Protein 6I05 (pdb70)

Solvent-accessible surface area: 4695 Å² total; per-residue (Å²): 86,68,50,0,34,8,17,42,62,72,78,70,106,31,0,92,96,13,69,65,105,0,68,72,51,22,112,15,78,18,61,42,29,59,35,101,119,146,178,117,82,55,25,34,0,19,0,2,78,3,76,51,72,92,73,6,56,148,10,37,79,44,0,120,134,39,137,32,29,125,2,75,104,33,228,105

Nearest PDB structures (foldseek):
  6i05-assembly1_A  TM=1.013E+00  e=1.166E-15  Pseudomonas aeruginosa
  3ta0-assembly2_F  TM=4.797E-01  e=7.337E-03  Archaeoglobus fulgidus DSM 4304
  6lxg-assembly1_B  TM=5.839E-01  e=4.219E-02  Mycobacterium tuberculosis
  6nuk-assembly1_A  TM=4.239E-01  e=2.013E-02  synthetic construct
  1ul3-assembly2_D  TM=4.028E-01  e=2.013E-02  Synechocystis s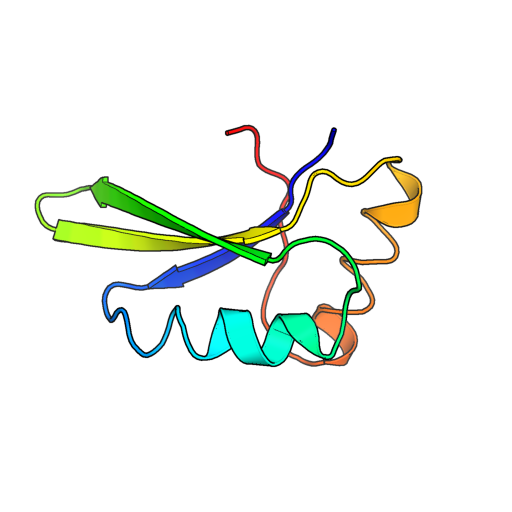p.

Foldseek 3Di:
DWKKWFDKDLDVVVLVVLQVVLVVQDVFHWDWDWDDDPNGIITIIMTDDDDDPVVVVVSQVSCVVVVSGRIDIDDD

B-factor: mean 20.45, std 11.88, range [8.99, 102.41]

Sequence (76 aa):
GLYLQVGAFANPDAAEELLKAKLSGVVTAAPVFISSVVRNQQILHRVRLGPIGSADEVSSSRTQDSSIRVANLGQPTLVRP

Secondary structure (DSSP, 8-state):
-EEEEEEEESSHHHHHHHHHHHHTT-SS-EEEEEEEETTEEEEEEEEEEES-HHHHHHHHHHHHHTT----EEE--

Radius of gyration: 11.86 Å; Cα contacts (8 Å, |Δi|>4): 143; chains: 1; bounding box: 24×34×20 Å

Structure (mmCIF, N/CA/C/O backbone):
data_6I05
#
_entry.id   6I05
#
_cell.length_a   67.588
_cell.length_b   68.765
_cell.length_c   38.772
_cell.angle_alpha   90.000
_cell.angle_beta   90.000
_cell.angle_gamma   90.000
#
_symmetry.space_group_name_H-M   'C 2 2 21'
#
loop_
_entity.id
_entity.type
_entity.pdbx_description
1 polymer 'Endolytic peptidoglycan transglycosylase RlpA'
2 water water
#
loop_
_atom_site.group_PDB
_atom_site.id
_atom_site.type_symbol
_atom_site.label_atom_id
_atom_site.label_alt_id
_atom_site.label_comp_id
_atom_site.label_asym_id
_atom_site.label_entity_id
_atom_site.label_seq_id
_atom_site.pdbx_PDB_ins_code
_atom_site.Cartn_x
_atom_site.Cartn_y
_atom_site.Cartn_z
_atom_site.occupancy
_atom_site.B_iso_or_equiv
_atom_site.auth_seq_id
_atom_site.auth_comp_id
_atom_site.auth_asym_id
_atom_site.auth_atom_id
_atom_site.pdbx_PDB_model_num
ATOM 1 N N . GLY A 1 3 ? 11.24838 64.41869 -0.62694 1.000 21.62046 266 GLY A N 1
ATOM 2 C CA . GLY A 1 3 ? 12.68349 64.37576 -0.84233 1.000 18.43822 266 GLY A CA 1
ATOM 3 C C . GLY A 1 3 ? 13.18552 63.13435 -1.56068 1.000 15.90899 266 GLY A C 1
ATOM 4 O O . GLY A 1 3 ? 12.51099 62.10793 -1.62410 1.000 17.62265 266 GLY A O 1
ATO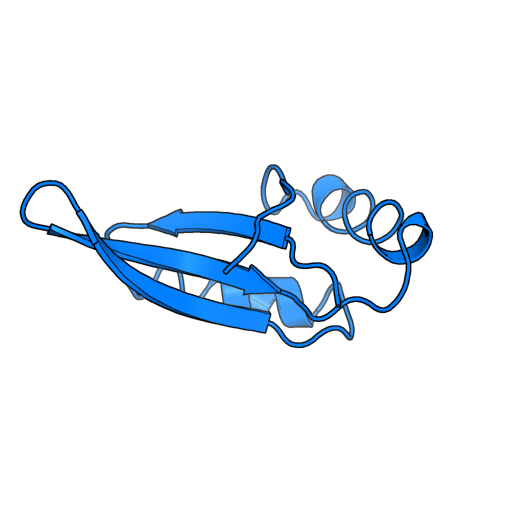M 5 N N . LEU A 1 4 ? 14.39453 63.23099 -2.09928 1.000 13.11908 267 LEU A N 1
ATOM 6 C CA . LEU A 1 4 ? 14.99560 62.18438 -2.91413 1.000 11.41037 267 LEU A CA 1
ATOM 7 C C . LEU A 1 4 ? 16.06922 61.45673 -2.11115 1.000 9.96366 267 LEU A C 1
ATOM 8 O O . LEU A 1 4 ? 16.73804 62.05299 -1.26270 1.000 10.80486 267 LEU A O 1
ATOM 13 N N . TYR A 1 5 ? 16.25649 60.16519 -2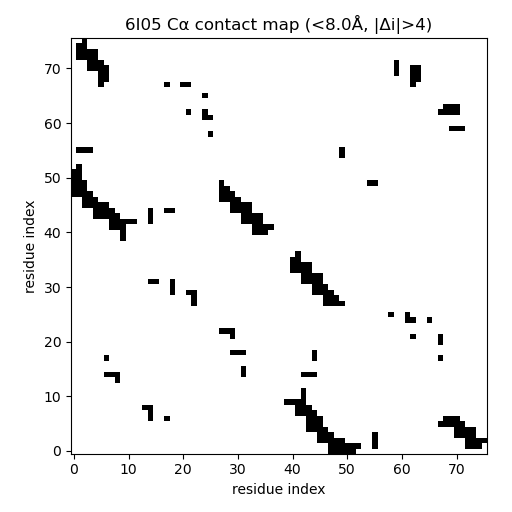.39506 1.000 10.47085 268 TYR A N 1
ATOM 14 C CA . TYR A 1 5 ? 17.19279 59.35349 -1.63102 1.000 10.55229 268 TYR A CA 1
ATOM 15 C C . TYR A 1 5 ? 18.10055 58.57088 -2.56308 1.000 10.27423 268 TYR A C 1
ATOM 16 O O . TYR A 1 5 ? 17.68045 58.12806 -3.63457 1.000 11.00468 268 TYR A O 1
ATOM 25 N N . LEU A 1 6 ? 19.34631 58.38908 -2.13023 1.000 9.85211 269 LEU A N 1
ATOM 26 C CA . LEU A 1 6 ? 20.31777 57.55207 -2.81982 1.000 9.85538 269 LEU A CA 1
ATOM 27 C C . LEU A 1 6 ? 20.68421 56.37869 -1.92542 1.000 10.18290 269 LEU A C 1
ATOM 28 O O . LEU A 1 6 ? 20.68855 56.49436 -0.69725 1.000 11.37818 269 LEU A O 1
ATOM 33 N N . GLN A 1 7 ? 20.98924 55.24525 -2.55375 1.000 9.86867 270 GLN A N 1
ATOM 34 C CA . GLN A 1 7 ? 21.61313 54.11487 -1.87924 1.000 10.00838 270 GLN A CA 1
ATOM 35 C C . GLN A 1 7 ? 23.01001 53.94327 -2.45567 1.000 10.40143 270 GLN A C 1
ATOM 36 O O . GLN A 1 7 ? 23.19556 53.99456 -3.67671 1.000 11.80140 270 GLN A O 1
ATOM 42 N N . VAL A 1 8 ? 23.99209 53.75965 -1.57687 1.000 11.80401 271 VAL A N 1
ATOM 43 C CA . VAL A 1 8 ? 25.38424 53.69716 -1.98872 1.000 13.88679 271 VAL A CA 1
ATOM 44 C C . VAL A 1 8 ? 25.98000 52.29882 -1.84466 1.000 14.97382 271 VAL A C 1
ATOM 45 O O . VAL A 1 8 ? 26.93327 51.96457 -2.55884 1.000 17.51940 271 VAL A O 1
ATOM 49 N N . GLY A 1 9 ? 25.45273 51.47802 -0.94871 1.000 13.17188 272 GLY A N 1
ATOM 50 C CA . GLY A 1 9 ? 25.90124 50.10800 -0.81182 1.000 13.84733 272 GLY A CA 1
ATOM 51 C C . GLY A 1 9 ? 24.93102 49.35546 0.06464 1.000 13.22290 272 GLY A C 1
ATOM 52 O O . GLY A 1 9 ? 24.05425 49.93618 0.70833 1.000 13.05609 272 GLY A O 1
ATOM 53 N N . ALA A 1 10 ? 25.10987 48.04580 0.08934 1.000 14.11468 273 ALA A N 1
ATOM 54 C CA . ALA A 1 10 ? 24.30694 47.17669 0.93088 1.000 15.15142 273 ALA A CA 1
ATOM 55 C C . ALA A 1 10 ? 25.20606 46.02453 1.34483 1.000 16.25573 273 ALA A C 1
ATOM 56 O O . ALA A 1 10 ? 25.90857 45.46082 0.50232 1.000 18.44055 273 ALA A O 1
ATOM 58 N N . PHE A 1 11 ? 25.20891 45.70505 2.63612 1.000 14.74022 274 PHE A N 1
ATOM 59 C CA . PHE A 1 11 ? 26.22025 44.82973 3.20980 1.000 15.09189 274 PHE A CA 1
ATOM 60 C C . PHE A 1 11 ? 25.58389 43.83729 4.16762 1.000 16.60692 274 PHE A C 1
ATOM 61 O O . PHE A 1 11 ? 24.63937 44.16384 4.88474 1.000 16.37895 274 PHE A O 1
ATOM 69 N N . ALA A 1 12 ? 26.14162 42.62430 4.19864 1.000 18.51939 275 ALA A N 1
ATOM 70 C CA . ALA A 1 12 ? 25.78660 41.66593 5.23783 1.000 20.22740 275 ALA A CA 1
ATOM 71 C C . ALA A 1 12 ? 26.44357 42.01042 6.57029 1.000 21.23173 275 ALA A C 1
ATOM 72 O O . ALA A 1 12 ? 25.87427 41.72944 7.63085 1.000 23.41961 275 ALA A O 1
ATOM 74 N N . ASN A 1 13 ? 27.62520 42.62380 6.53548 1.000 22.33345 276 ASN A N 1
ATOM 75 C CA . ASN A 1 13 ? 28.38270 42.93021 7.74494 1.000 23.95005 276 ASN A CA 1
ATOM 76 C C . ASN A 1 13 ? 28.05117 44.34405 8.20480 1.000 22.06952 276 ASN A C 1
ATOM 77 O O . ASN A 1 13 ? 28.26631 45.29433 7.44214 1.000 20.97787 276 ASN A O 1
ATOM 82 N N . PRO A 1 14 ? 27.54065 44.53647 9.42507 1.000 21.36562 277 PRO A N 1
ATOM 83 C CA . PRO A 1 14 ? 27.18273 45.90099 9.84924 1.000 21.43036 277 PRO A CA 1
ATOM 84 C C . PRO A 1 14 ? 28.36910 46.84047 9.97839 1.000 19.32042 277 PRO A C 1
ATOM 85 O O . PRO A 1 14 ? 28.20372 48.04960 9.77957 1.000 18.15225 277 PRO A O 1
ATOM 89 N N . ASP A 1 15 ? 29.55959 46.33179 10.30775 1.000 19.02127 278 ASP A N 1
ATOM 90 C CA . ASP A 1 15 ? 30.72950 47.20307 10.38416 1.000 19.81018 278 ASP A CA 1
ATOM 91 C C . ASP A 1 15 ? 31.03359 47.82442 9.02930 1.000 18.01686 278 ASP A C 1
ATOM 92 O O . ASP A 1 15 ? 31.43274 48.99225 8.94717 1.000 17.40626 278 ASP A O 1
ATOM 97 N N . ALA A 1 16 ? 30.85939 47.05408 7.95124 1.000 17.29045 279 ALA A N 1
ATOM 98 C CA . ALA A 1 16 ? 31.10371 47.59052 6.61852 1.000 17.09509 279 ALA A CA 1
ATOM 99 C C . ALA A 1 16 ? 30.09420 48.67622 6.27673 1.000 15.04506 279 ALA A C 1
ATOM 100 O O . ALA A 1 16 ? 30.44607 49.68980 5.66108 1.000 14.55337 279 ALA A O 1
ATOM 102 N N . ALA A 1 17 ? 28.82949 48.47432 6.65548 1.000 14.38365 280 ALA A N 1
ATOM 103 C CA . ALA A 1 17 ? 27.81493 49.49670 6.42783 1.000 13.44606 280 ALA A CA 1
ATOM 104 C C . ALA A 1 17 ? 28.10813 50.74548 7.24928 1.000 13.52055 280 ALA A C 1
ATOM 105 O O . ALA A 1 17 ? 28.03310 51.86706 6.73478 1.000 13.12129 280 ALA A O 1
ATOM 107 N N . GLU A 1 18 ? 28.46265 50.56922 8.52519 1.000 14.65674 281 GLU A N 1
ATOM 108 C CA A GLU A 1 18 ? 28.78879 51.72071 9.36043 0.621 14.86411 281 GLU A CA 1
ATOM 109 C CA B GLU A 1 18 ? 28.79410 51.71608 9.36501 0.379 15.29563 281 GLU A CA 1
ATOM 110 C C . GLU A 1 18 ? 30.01480 52.45164 8.83457 1.000 14.29676 281 GLU A C 1
ATOM 111 O O . GLU A 1 18 ? 30.08742 53.68367 8.90516 1.000 14.21433 281 GLU A O 1
ATOM 122 N N . LEU A 1 19 ? 30.99205 51.71099 8.30459 1.000 13.82297 2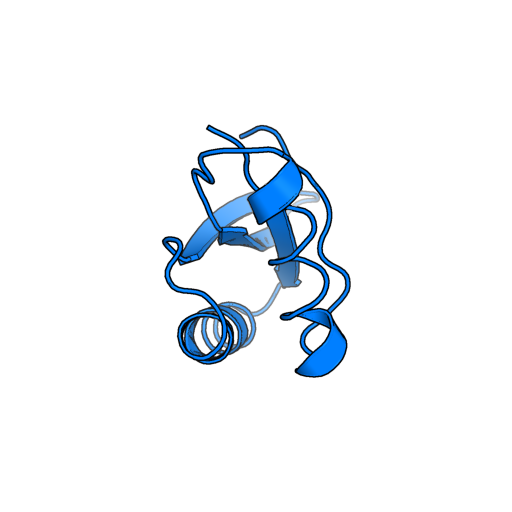82 LEU A N 1
ATOM 123 C CA . LEU A 1 19 ? 32.18625 52.35077 7.76558 1.000 13.83071 282 LEU A CA 1
ATOM 124 C C . LEU A 1 19 ? 31.83934 53.20804 6.55760 1.000 13.51615 282 LEU A C 1
ATOM 125 O O . LEU A 1 19 ? 32.27793 54.35860 6.45597 1.000 14.23964 282 LEU A O 1
ATOM 130 N N . LEU A 1 20 ? 31.04260 52.66635 5.63144 1.000 12.73491 283 LEU A N 1
ATOM 131 C CA . LEU A 1 20 ? 30.63205 53.46089 4.48105 1.000 12.64150 283 LEU A CA 1
ATOM 132 C C . LEU A 1 20 ? 29.83222 54.68196 4.91817 1.000 12.78813 283 LEU A C 1
ATOM 133 O O . LEU A 1 20 ? 30.03051 55.78100 4.39041 1.000 13.15212 283 LEU A O 1
ATOM 138 N N . LYS A 1 21 ? 28.92606 54.51198 5.88448 1.000 12.07516 284 LYS A N 1
ATOM 139 C CA . LYS A 1 21 ? 28.17726 55.65537 6.40241 1.000 13.34852 284 LYS A CA 1
ATOM 140 C C . LYS A 1 21 ? 29.11287 56.75025 6.90798 1.000 13.51450 284 LYS A C 1
ATOM 141 O O . LYS A 1 21 ? 28.93189 57.93311 6.59271 1.000 14.03149 284 LYS A O 1
ATOM 147 N N . ALA A 1 22 ? 30.11839 56.37256 7.70264 1.000 14.08280 285 ALA A N 1
ATOM 148 C CA . ALA A 1 22 ? 31.05556 57.36069 8.22940 1.000 15.39014 285 ALA A CA 1
ATOM 149 C C . ALA A 1 22 ? 31.82077 58.05933 7.10994 1.000 16.12563 285 ALA A C 1
ATOM 150 O O . ALA A 1 22 ? 31.98713 59.28421 7.13515 1.000 17.65917 285 ALA A O 1
ATOM 152 N N . LYS A 1 23 ? 32.28739 57.30150 6.11213 1.000 15.70598 286 LYS A N 1
ATOM 153 C CA . LYS A 1 23 ? 33.01845 57.91638 5.00720 1.000 16.04113 286 LYS A CA 1
ATOM 154 C C . LYS A 1 23 ? 32.12920 58.86250 4.20890 1.000 15.54555 286 LYS A C 1
ATOM 155 O O . LYS A 1 23 ? 32.57354 59.93627 3.78735 1.000 16.68825 286 LYS A O 1
ATOM 161 N N . LEU A 1 24 ? 30.87276 58.47838 3.97924 1.000 15.24672 287 LEU A N 1
ATOM 162 C CA . LEU A 1 24 ? 29.97577 59.33558 3.21088 1.000 15.05562 287 LEU A CA 1
ATOM 163 C C . LEU A 1 24 ? 29.73096 60.66441 3.90529 1.000 16.05803 287 LEU A C 1
ATOM 164 O O . LEU A 1 24 ? 29.54243 61.68870 3.23839 1.000 15.71409 287 LEU A O 1
ATOM 169 N N . SER A 1 25 ? 29.72858 60.67379 5.23704 1.000 17.54922 288 SER A N 1
ATOM 170 C CA . SER A 1 25 ? 29.54952 61.92684 5.95563 1.000 19.98056 288 SER A CA 1
ATOM 171 C C . SER A 1 25 ? 30.63966 62.93867 5.62978 1.000 19.99622 288 SER A C 1
ATOM 172 O O . SER A 1 25 ? 30.42026 64.14225 5.79022 1.000 21.22278 288 SER A O 1
ATOM 175 N N . GLY A 1 26 ? 31.79795 62.48511 5.15974 1.000 20.88182 289 GLY A N 1
ATOM 176 C CA . GLY A 1 26 ? 32.84188 63.39972 4.74950 1.000 22.33128 289 GLY A CA 1
ATOM 177 C C . GLY A 1 26 ? 32.71717 63.93967 3.34590 1.000 23.29596 289 GLY A C 1
ATOM 178 O O . GLY A 1 26 ? 33.49611 64.81227 2.95554 1.000 25.38484 289 GLY A O 1
ATOM 179 N N . VAL A 1 27 ? 31.74030 63.46155 2.58021 1.000 22.12798 290 VAL A N 1
ATOM 180 C CA A VAL A 1 27 ? 31.58503 63.82701 1.17905 0.357 23.37156 290 VAL A CA 1
ATOM 181 C CA B VAL A 1 27 ? 31.59736 63.87291 1.19065 0.643 23.13704 290 VAL A CA 1
ATOM 182 C C . VAL A 1 27 ? 30.26408 64.54011 0.88726 1.000 22.02095 290 VAL A C 1
ATOM 183 O O . VAL A 1 27 ? 30.16140 65.24104 -0.13481 1.000 24.15198 290 VAL A O 1
ATOM 190 N N . THR A 1 28 ? 29.24773 64.39477 1.73742 1.000 18.74042 291 THR A N 1
ATOM 191 C CA . THR A 1 28 ? 27.95785 65.04220 1.55380 1.000 16.92367 291 THR A CA 1
ATOM 192 C C . THR A 1 28 ? 27.50003 65.61673 2.88292 1.000 15.23714 291 THR A C 1
ATOM 193 O O . THR A 1 28 ? 27.83971 65.09557 3.94914 1.000 14.66547 291 THR A O 1
ATOM 197 N N . ALA A 1 29 ? 26.72551 66.69844 2.80594 1.000 13.91680 292 ALA A N 1
ATOM 198 C CA . ALA A 1 29 ? 26.02588 67.24893 3.95194 1.000 14.16185 292 ALA A CA 1
ATOM 199 C C . ALA A 1 29 ? 24.63833 66.64876 4.14791 1.000 13.86597 292 ALA A C 1
ATOM 200 O O . ALA A 1 29 ? 24.00596 66.91781 5.17415 1.000 14.71077 292 ALA A O 1
ATOM 202 N N . ALA A 1 30 ? 24.15003 65.84609 3.20623 1.000 15.72387 293 ALA A N 1
ATOM 203 C CA . ALA A 1 30 ? 22.85351 65.21052 3.38372 1.000 16.44449 293 ALA A CA 1
ATOM 204 C C . ALA A 1 30 ? 22.93466 64.16151 4.49430 1.000 14.82990 293 ALA A C 1
ATOM 205 O O . ALA A 1 30 ? 23.99555 63.56618 4.72056 1.000 13.57772 293 ALA A O 1
ATOM 207 N N . PRO A 1 31 ? 21.82621 63.90779 5.19816 1.000 15.87452 294 PRO A N 1
ATOM 208 C CA . PRO A 1 31 ? 21.83508 62.85720 6.22353 1.000 14.89456 294 PRO A CA 1
ATOM 209 C C . PRO A 1 31 ? 22.18647 61.51827 5.60150 1.000 12.22450 294 PRO A C 1
ATOM 210 O O . PRO A 1 31 ? 21.71667 61.18093 4.51902 1.000 13.27322 294 PRO A O 1
ATOM 214 N N . VAL A 1 32 ? 23.01827 60.75703 6.29791 1.000 10.88057 295 VAL A N 1
ATOM 215 C CA . VAL A 1 32 ? 23.41243 59.41592 5.88449 1.000 10.93916 295 VAL A CA 1
ATOM 216 C C . VAL A 1 32 ? 22.90499 58.45359 6.94500 1.000 10.55104 295 VAL A C 1
ATOM 217 O O . VAL A 1 32 ? 23.04485 58.71786 8.14422 1.000 12.83961 295 VAL A O 1
ATOM 221 N N . PHE A 1 33 ? 22.30265 57.34680 6.51904 1.000 10.04417 296 PHE A N 1
ATOM 222 C CA . PHE A 1 33 ? 21.69521 56.43893 7.47737 1.000 10.14969 296 PHE A CA 1
ATOM 223 C C . PHE A 1 33 ? 21.75912 55.02367 6.93415 1.000 9.92184 296 PHE A C 1
ATOM 224 O O . PHE A 1 33 ? 21.95775 54.80181 5.73830 1.000 10.66243 296 PHE A O 1
ATOM 232 N N . ILE A 1 34 ? 21.57098 54.06637 7.82868 1.000 10.30652 297 ILE A N 1
ATOM 233 C CA . ILE A 1 34 ? 21.52115 52.65609 7.47302 1.000 10.01273 297 ILE A CA 1
ATOM 234 C C . ILE A 1 34 ? 20.09530 52.17589 7.66083 1.000 10.40988 297 ILE A C 1
ATOM 235 O O . ILE A 1 34 ? 19.48274 52.42797 8.70437 1.000 12.87884 297 ILE A O 1
ATOM 240 N N . SER A 1 35 ? 19.55673 51.51522 6.64637 1.000 10.34473 298 SER A N 1
ATOM 241 C CA . SER A 1 35 ? 18.24642 50.87923 6.72443 1.000 11.62840 298 SER A CA 1
ATOM 242 C C . SER A 1 35 ? 18.48463 49.38092 6.59762 1.000 11.10059 298 SER A C 1
ATOM 243 O O . SER A 1 35 ? 18.88300 48.89541 5.53565 1.000 12.30962 298 SER A O 1
ATOM 246 N N . SER A 1 36 ? 18.27402 48.65704 7.68475 1.000 11.52334 299 SER A N 1
ATOM 247 C CA . SER A 1 36 ? 18.52972 47.22521 7.73015 1.000 13.30363 299 SER A CA 1
ATOM 248 C C . SER A 1 36 ? 17.21323 46.47539 7.58102 1.000 13.31922 299 SER A C 1
ATOM 249 O O . SER A 1 36 ? 16.22615 46.81026 8.24780 1.000 15.20347 299 SER A O 1
ATOM 252 N N . VAL A 1 37 ? 17.20181 45.45334 6.72127 1.000 12.46683 300 VAL A N 1
ATOM 253 C CA . VAL A 1 37 ? 16.00225 44.67327 6.44256 1.000 12.85363 300 VAL A CA 1
ATOM 254 C C . VAL A 1 37 ? 16.36483 43.19849 6.34189 1.000 12.18099 300 VAL A C 1
ATOM 255 O O . VAL A 1 37 ? 17.52395 42.83386 6.13539 1.000 14.23002 300 VAL A O 1
ATOM 259 N N . VAL A 1 38 ? 15.35367 42.34570 6.47560 1.000 12.18210 301 VAL A N 1
ATOM 260 C CA . VAL A 1 38 ? 15.52935 40.91606 6.24446 1.000 12.46795 301 VAL A CA 1
ATOM 261 C C . VAL A 1 38 ? 15.33955 40.65066 4.75796 1.000 13.54237 301 VAL A C 1
ATOM 262 O O . VAL A 1 38 ? 14.30680 41.00779 4.18203 1.000 15.06059 301 VAL A O 1
ATOM 266 N N . ARG A 1 39 ? 16.34163 40.03919 4.13347 1.000 13.81744 302 ARG A N 1
ATOM 267 C CA . ARG A 1 39 ? 16.25643 39.61914 2.74165 1.000 15.34146 302 ARG A CA 1
ATOM 268 C C . ARG A 1 39 ? 16.95027 38.27761 2.62055 1.000 14.56569 302 ARG A C 1
ATOM 269 O O . ARG A 1 39 ? 18.08117 38.12284 3.08977 1.000 14.86461 302 ARG A O 1
ATOM 277 N N . ASN A 1 40 ? 16.27475 37.31164 2.00266 1.000 15.52290 303 ASN A N 1
ATOM 278 C CA . ASN A 1 40 ? 16.88970 36.01583 1.72038 1.000 16.54598 303 ASN A CA 1
ATOM 279 C C . ASN A 1 40 ? 17.44850 35.36846 2.98182 1.000 17.02671 303 ASN A C 1
ATOM 280 O O . ASN A 1 40 ? 18.54752 34.81421 2.98687 1.000 17.17760 303 ASN A O 1
ATOM 285 N N . GLN A 1 41 ? 16.67835 35.45621 4.06599 1.000 16.66639 304 GLN A N 1
ATOM 286 C CA . GLN A 1 41 ? 16.97263 34.81890 5.34551 1.000 17.39689 304 GLN A CA 1
ATOM 287 C C . GLN A 1 41 ? 18.19239 35.39607 6.04077 1.000 17.36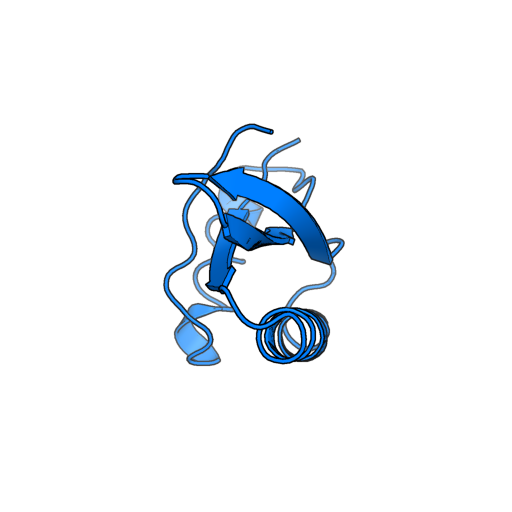785 304 GLN A C 1
ATOM 288 O O . GLN A 1 41 ? 18.76095 34.74675 6.92528 1.000 19.51485 304 GLN A O 1
ATOM 294 N N . GLN A 1 42 ? 18.61014 36.60162 5.66631 1.000 15.96413 305 GLN A N 1
ATOM 295 C CA . GLN A 1 42 ? 19.74191 37.25667 6.29984 1.000 15.56545 305 GLN A CA 1
ATOM 296 C C . GLN A 1 42 ? 19.39904 38.72241 6.47675 1.000 13.54176 305 GLN A C 1
ATOM 297 O O . GLN A 1 42 ? 18.40761 39.21070 5.94169 1.000 15.02392 305 GLN A O 1
ATOM 303 N N . ILE A 1 43 ? 20.23054 39.42883 7.21804 1.000 13.76229 306 ILE A N 1
ATOM 304 C CA . ILE A 1 43 ? 20.05828 40.86615 7.37482 1.000 13.32393 306 ILE A CA 1
ATOM 305 C C . ILE A 1 43 ? 20.87664 41.57173 6.30725 1.000 13.67131 306 ILE A C 1
ATOM 306 O O . ILE A 1 43 ? 22.04641 41.23907 6.08339 1.000 15.29030 306 ILE A O 1
ATOM 311 N N . LEU A 1 44 ? 20.26097 42.54485 5.64106 1.000 13.39422 307 LEU A N 1
ATOM 312 C CA . LEU A 1 44 ? 20.92379 43.36226 4.63844 1.000 13.84303 307 LEU A CA 1
ATOM 313 C C . LEU A 1 44 ? 20.93602 44.79379 5.14725 1.000 12.20066 307 LEU A C 1
ATOM 314 O O . LEU A 1 44 ? 19.87417 45.36436 5.41830 1.000 12.75655 307 LEU A O 1
ATOM 319 N N . HIS A 1 45 ? 22.13258 45.36417 5.28591 1.000 12.18656 308 HIS A N 1
ATOM 320 C CA . HIS A 1 45 ? 22.31761 46.71393 5.81842 1.000 11.79300 308 HIS A CA 1
ATOM 321 C C . HIS A 1 45 ? 22.54572 47.66271 4.64735 1.000 11.83827 308 HIS A C 1
ATOM 322 O O . HIS A 1 45 ? 23.63064 47.67851 4.05877 1.000 12.92510 308 HIS A O 1
ATOM 329 N N . ARG A 1 46 ? 21.53530 48.45898 4.31525 1.000 10.46249 309 ARG A N 1
ATOM 330 C CA . ARG A 1 46 ? 21.58708 49.35516 3.16491 1.000 10.84035 309 ARG A CA 1
ATOM 331 C C . ARG A 1 46 ? 22.01181 50.74009 3.61632 1.000 10.30848 309 ARG A C 1
ATOM 332 O O . ARG A 1 46 ? 21.43088 51.29618 4.54932 1.000 13.19939 309 ARG A O 1
ATOM 340 N N . VAL A 1 47 ? 23.02013 51.29578 2.95886 1.000 9.81923 310 VAL A N 1
ATOM 341 C CA . VAL A 1 47 ? 23.54213 52.60913 3.31317 1.000 9.58328 310 VAL A CA 1
ATOM 342 C C . VAL A 1 47 ? 22.93683 53.62672 2.36079 1.000 8.98724 310 VAL A C 1
ATOM 343 O O . VAL A 1 47 ? 23.12769 53.53662 1.14163 1.000 10.13624 310 VAL A O 1
ATOM 347 N N . ARG A 1 48 ? 22.19356 54.58236 2.91094 1.000 9.50972 311 ARG A N 1
ATOM 348 C CA . ARG A 1 48 ? 21.39384 55.51170 2.13652 1.000 9.55588 311 ARG A CA 1
ATOM 349 C C . ARG A 1 48 ? 21.65837 56.93744 2.58672 1.000 9.50442 311 ARG A C 1
ATOM 350 O O . ARG A 1 48 ? 22.21533 57.18881 3.65950 1.000 10.26337 311 ARG A O 1
ATOM 358 N N . LEU A 1 49 ? 21.25251 57.88166 1.74687 1.000 10.57663 312 LEU A N 1
ATOM 359 C CA . LEU A 1 49 ? 21.33246 59.27591 2.15354 1.000 12.09610 312 LEU A CA 1
ATOM 360 C C . LEU A 1 49 ? 20.15841 60.05671 1.58935 1.000 9.92158 312 LEU A C 1
ATOM 361 O O . LEU A 1 49 ? 19.59250 59.70738 0.55084 1.000 10.91471 312 LEU A O 1
ATOM 366 N N . GLY A 1 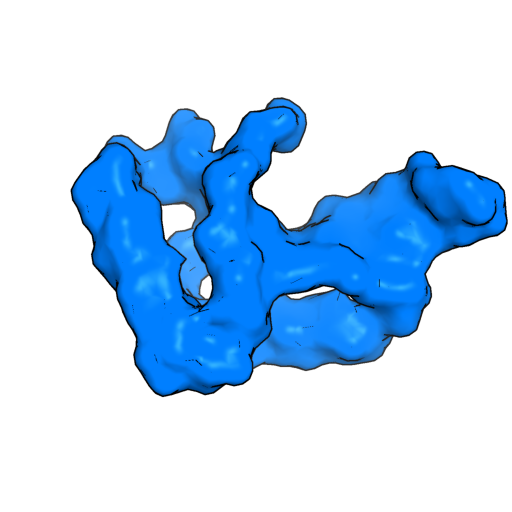50 ? 19.77974 61.09798 2.31622 1.000 10.71709 313 GLY A N 1
ATOM 367 C CA . GLY A 1 50 ? 18.64365 61.90399 1.96290 1.000 11.45089 313 GLY A CA 1
ATOM 368 C C . GLY A 1 50 ? 17.86319 62.26219 3.20690 1.000 12.44267 313 GLY A C 1
ATOM 369 O O . GLY A 1 50 ? 18.19797 61.82184 4.30950 1.000 14.22302 313 GLY A O 1
ATOM 370 N N . PRO A 1 51 ? 16.78570 63.05479 3.05757 1.000 11.43257 314 PRO A N 1
ATOM 371 C CA . PRO A 1 51 ? 16.20948 63.47046 1.77342 1.000 11.20954 314 PRO A CA 1
ATOM 372 C C . PRO A 1 51 ? 16.95680 64.62238 1.11159 1.000 10.83166 314 PRO A C 1
ATOM 373 O O . PRO A 1 51 ? 17.28234 65.63306 1.75445 1.000 13.53181 314 PRO A O 1
ATOM 377 N N . ILE A 1 52 ? 17.19837 64.48803 -0.18253 1.000 10.31211 315 ILE A N 1
ATOM 378 C CA . ILE A 1 52 ? 17.86168 65.52106 -0.96442 1.000 10.70398 315 ILE A CA 1
ATOM 379 C C . ILE A 1 52 ? 16.79595 66.38176 -1.63474 1.000 10.61286 315 ILE A C 1
ATOM 380 O O . ILE A 1 52 ? 15.78640 65.87100 -2.14225 1.000 11.62858 315 ILE A O 1
ATOM 385 N N . GLY A 1 53 ? 17.00889 67.69742 -1.63164 1.000 11.11587 316 GLY A N 1
ATOM 386 C CA . GLY A 1 53 ? 15.95031 68.61471 -1.99943 1.000 11.57279 316 GLY A CA 1
ATOM 387 C C . GLY A 1 53 ? 15.74553 68.86525 -3.47804 1.000 11.65595 316 GLY A C 1
ATOM 388 O O . GLY A 1 53 ? 14.76836 69.53664 -3.81841 1.000 13.12850 316 GLY A O 1
ATOM 389 N N . SER A 1 54 ? 16.62145 68.38657 -4.36118 1.000 10.78356 317 SER A N 1
ATOM 390 C CA . SER A 1 54 ? 16.42919 68.64920 -5.78288 1.000 10.76003 317 SER A CA 1
ATOM 391 C C . SER A 1 54 ? 17.13838 67.56899 -6.58033 1.000 10.39803 317 SER A C 1
ATOM 392 O O . SER A 1 54 ? 18.12308 66.97694 -6.12377 1.000 10.69963 317 SER A O 1
ATOM 395 N N . ALA A 1 55 ? 16.67886 67.38389 -7.81410 1.000 11.29372 318 ALA A N 1
ATOM 396 C CA . ALA A 1 55 ? 17.32895 66.44377 -8.71728 1.000 11.88342 318 ALA A CA 1
ATOM 397 C C . ALA A 1 55 ? 18.76139 66.86328 -9.02394 1.000 11.45264 318 ALA A C 1
ATOM 398 O O . ALA A 1 55 ? 19.65782 66.01750 -9.09800 1.000 11.38182 318 ALA A O 1
ATOM 400 N N . ASP A 1 56 ? 19.00352 68.16499 -9.20050 1.000 11.93725 319 ASP A N 1
ATOM 401 C CA . ASP A 1 56 ? 20.36030 68.60327 -9.49541 1.000 13.03095 319 ASP A CA 1
ATOM 402 C C . ASP A 1 56 ? 21.30203 68.31435 -8.33715 1.000 10.95899 319 ASP A C 1
ATOM 403 O O . ASP A 1 56 ? 22.45553 67.92687 -8.55599 1.000 11.14720 319 ASP A O 1
ATOM 408 N N . GLU A 1 57 ? 20.83823 68.49248 -7.09347 1.000 10.66857 320 GLU A N 1
ATOM 409 C CA . GLU A 1 57 ? 21.69123 68.11173 -5.97565 1.000 9.79829 320 GLU A CA 1
ATOM 410 C C . GLU A 1 57 ? 21.94360 66.60538 -5.95441 1.000 9.23703 320 GLU A C 1
ATOM 411 O O . GLU A 1 57 ? 23.04937 66.17131 -5.62189 1.000 9.52267 320 GLU A O 1
ATOM 417 N N . VAL A 1 58 ? 20.94555 65.78659 -6.30951 1.000 9.12996 321 VAL A N 1
ATOM 418 C CA . VAL A 1 58 ? 21.19216 64.34744 -6.41788 1.000 9.83278 321 VAL A CA 1
ATOM 419 C C . VAL A 1 58 ? 22.34123 64.06995 -7.38143 1.000 10.37081 321 VAL A C 1
ATOM 420 O O . VAL A 1 58 ? 23.26778 63.31334 -7.06447 1.000 10.25373 321 VAL A O 1
ATOM 424 N N . SER A 1 59 ? 22.30033 64.67920 -8.57295 1.000 10.87792 322 SER A N 1
ATOM 425 C CA A SER A 1 59 ? 23.33372 64.41781 -9.56614 0.456 12.2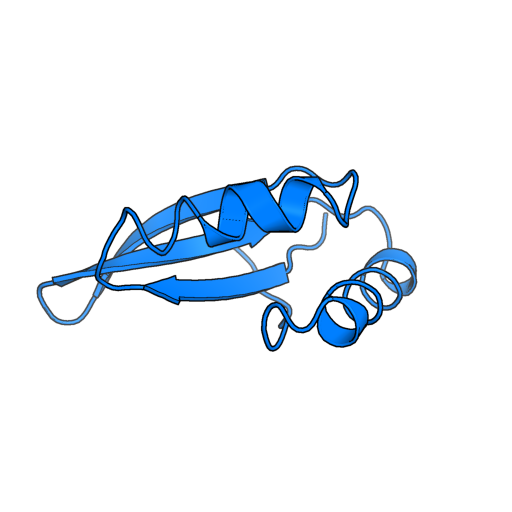4685 322 SER A CA 1
ATOM 426 C CA B SER A 1 59 ? 23.33651 64.40653 -9.56191 0.156 11.54315 322 SER A CA 1
ATOM 427 C CA C SER A 1 59 ? 23.33665 64.44647 -9.57994 0.388 12.03974 322 SER A CA 1
ATOM 428 C C . SER A 1 59 ? 24.71413 64.81559 -9.05089 1.000 11.06704 322 SER A C 1
ATOM 429 O O . SER A 1 59 ? 25.68707 64.06748 -9.21593 1.000 11.55010 322 SER A O 1
ATOM 436 N N . ARG A 1 60 ? 24.81866 65.98743 -8.42797 1.000 10.78842 323 ARG A N 1
ATOM 437 C CA . ARG A 1 60 ? 26.11377 66.42108 -7.92453 1.000 11.35832 323 ARG A CA 1
ATOM 438 C C . ARG A 1 60 ? 26.58016 65.55197 -6.76613 1.000 10.75517 323 ARG A C 1
ATOM 439 O O . ARG A 1 60 ? 27.78735 65.34936 -6.58947 1.000 11.42116 323 ARG A O 1
ATOM 447 N N . THR A 1 61 ? 25.64290 65.04033 -5.96620 1.000 10.19102 324 THR A N 1
ATOM 448 C CA . THR A 1 61 ? 26.00527 64.14208 -4.87907 1.000 10.34809 324 THR A CA 1
ATOM 449 C C . THR A 1 61 ? 26.51575 62.81918 -5.42588 1.000 10.16193 324 THR A C 1
ATOM 450 O O . THR A 1 61 ? 27.49593 62.26696 -4.91474 1.000 10.79311 324 THR A O 1
ATOM 454 N N . GLN A 1 62 ? 25.85830 62.29026 -6.46046 1.000 10.82166 325 GLN A N 1
ATOM 455 C CA . GLN A 1 62 ? 26.36441 61.09772 -7.13302 1.000 11.44769 325 GLN A CA 1
ATOM 456 C C . GLN A 1 62 ? 27.79105 61.31472 -7.62032 1.000 11.83951 325 GLN A C 1
ATOM 457 O O . GLN A 1 62 ? 28.66262 60.45537 -7.43041 1.000 11.43688 325 GLN A O 1
ATOM 463 N N . ASP A 1 63 ? 28.04895 62.46955 -8.24389 1.000 11.58596 326 ASP A N 1
ATOM 464 C CA . ASP A 1 63 ? 29.39537 62.79561 -8.70811 1.000 12.60314 326 ASP A CA 1
ATOM 465 C C . ASP A 1 63 ? 30.39299 62.77715 -7.55591 1.000 12.48310 326 ASP A C 1
ATOM 466 O O . ASP A 1 63 ? 31.47756 62.19898 -7.67304 1.000 12.77843 326 ASP A O 1
ATOM 471 N N . SER A 1 64 ? 30.04662 63.41038 -6.42832 1.000 12.33808 327 SER A N 1
ATOM 472 C CA A SER A 1 64 ? 30.97438 63.47734 -5.30095 0.611 13.38192 327 SER A CA 1
ATOM 473 C CA B SER A 1 64 ? 30.99172 63.47735 -5.31809 0.389 12.86867 327 SER A CA 1
ATOM 474 C C . SER A 1 64 ? 31.28534 62.09224 -4.75237 1.000 12.22480 327 SER A C 1
ATOM 475 O O . SER A 1 64 ? 32.42412 61.80583 -4.35469 1.000 13.15435 327 SER A O 1
ATOM 480 N N . ILE A 1 65 ? 30.28042 61.21738 -4.71822 1.000 11.51574 328 ILE A N 1
ATOM 481 C CA . ILE A 1 65 ? 30.48805 59.86084 -4.22582 1.000 11.72084 328 ILE A CA 1
ATOM 482 C C . ILE A 1 65 ? 31.42959 59.09616 -5.15105 1.000 11.74523 328 ILE A C 1
ATOM 483 O O . ILE A 1 65 ? 32.31590 58.36007 -4.69271 1.000 13.06170 328 ILE A O 1
ATOM 488 N N . ARG A 1 66 ? 31.27076 59.27564 -6.46528 1.000 12.15675 329 ARG A N 1
ATOM 489 C CA . ARG A 1 66 ? 32.16337 58.61422 -7.41016 1.000 12.83311 329 ARG A CA 1
ATOM 490 C C . ARG A 1 66 ? 33.58577 59.16341 -7.32308 1.000 12.92478 329 ARG A C 1
ATOM 491 O O . ARG A 1 66 ? 34.55048 58.39463 -7.38549 1.000 13.41242 329 ARG A O 1
ATOM 499 N N . VAL A 1 67 ? 33.74173 60.48419 -7.16590 1.000 13.18278 330 VAL A N 1
ATOM 500 C CA . VAL A 1 67 ? 35.07628 61.06365 -6.99218 1.000 14.63209 330 VAL A CA 1
ATOM 501 C C . VAL A 1 67 ? 35.77309 60.43898 -5.79525 1.000 14.56295 330 VAL A C 1
ATOM 502 O O . VAL A 1 67 ? 36.97224 60.14059 -5.84095 1.000 15.30661 330 VAL A O 1
ATOM 506 N N . ALA A 1 68 ? 35.03032 60.22537 -4.70731 1.000 14.61743 331 ALA A N 1
ATOM 507 C CA . ALA A 1 68 ? 35.57455 59.63979 -3.49231 1.000 15.50816 331 ALA A CA 1
ATOM 508 C C . ALA A 1 68 ? 35.75194 58.13376 -3.59167 1.000 15.91229 331 ALA A C 1
ATOM 509 O O . ALA A 1 68 ? 36.26327 57.52477 -2.64616 1.000 16.52798 331 ALA A O 1
ATOM 511 N N . ASN A 1 69 ? 35.33019 57.52473 -4.69941 1.000 16.34987 332 ASN A N 1
ATOM 512 C CA . ASN A 1 69 ? 35.47923 56.09090 -4.92599 1.000 17.62930 332 ASN A CA 1
ATOM 513 C C . ASN A 1 69 ? 34.77024 55.27267 -3.85322 1.000 17.19885 332 ASN A C 1
ATOM 514 O O . ASN A 1 69 ? 35.29217 54.27045 -3.36554 1.000 18.85551 332 ASN A O 1
ATOM 519 N N . LEU A 1 70 ? 33.56681 55.70204 -3.48137 1.000 15.87894 333 LEU A N 1
ATOM 520 C CA . LEU A 1 70 ? 32.84484 55.08197 -2.37964 1.000 16.71561 333 LEU A CA 1
ATOM 521 C C . LEU A 1 70 ? 31.74053 54.13224 -2.82385 1.000 19.72147 333 LEU A C 1
ATOM 522 O O . LEU A 1 70 ? 31.13549 53.47628 -1.97241 1.000 22.40735 333 LEU A O 1
ATOM 527 N N . GLY A 1 71 ? 31.47557 54.01721 -4.11464 1.000 18.87294 334 GLY A N 1
ATOM 528 C CA . GLY A 1 71 ? 30.48921 53.07674 -4.59073 1.000 19.49204 334 GLY A CA 1
ATOM 529 C C . GLY A 1 71 ? 29.69095 53.66439 -5.73086 1.000 19.76720 334 GLY A C 1
ATOM 530 O O . GLY A 1 71 ? 29.99414 54.73982 -6.24257 1.000 20.58094 334 GLY A O 1
ATOM 531 N N . GLN A 1 72 ? 28.65541 52.93212 -6.13663 1.000 19.26099 335 GLN A N 1
ATOM 532 C CA . GLN A 1 72 ? 27.80536 53.32639 -7.25609 1.000 19.65369 335 GLN A CA 1
ATOM 533 C C . GLN A 1 72 ? 26.46796 53.80797 -6.71442 1.000 19.09294 335 GLN A C 1
ATOM 534 O O . GLN A 1 72 ? 25.60512 52.98944 -6.36045 1.000 24.00893 335 GLN A O 1
ATOM 540 N N . PRO A 1 73 ? 26.25205 55.11690 -6.62418 1.000 14.45664 336 PRO A N 1
ATOM 541 C CA . PRO A 1 73 ? 25.06071 55.64684 -5.94975 1.000 14.67715 336 PRO A CA 1
ATOM 542 C C . PRO A 1 73 ? 23.85193 55.60603 -6.87938 1.000 14.43336 336 PRO A C 1
ATOM 543 O O . PRO A 1 73 ? 23.89378 56.14267 -7.98814 1.000 16.58300 336 PRO A O 1
ATOM 547 N N . THR A 1 74 ? 22.76609 54.98599 -6.41784 1.000 12.08145 337 THR A N 1
ATOM 548 C CA . THR A 1 74 ? 21.54559 54.83605 -7.19892 1.000 12.71581 337 THR A CA 1
ATOM 549 C C . THR A 1 74 ? 20.35379 55.41879 -6.45113 1.000 11.18040 337 THR A C 1
ATOM 550 O O . THR A 1 74 ? 20.29909 55.38616 -5.22736 1.000 11.59361 337 THR A O 1
ATOM 554 N N . LEU A 1 75 ? 19.39623 55.95757 -7.19965 1.000 10.56318 338 LEU A N 1
ATOM 555 C CA . LEU A 1 75 ? 18.17793 56.47959 -6.59290 1.000 11.61203 338 LEU A CA 1
ATOM 556 C C . LEU A 1 75 ? 17.33127 55.34421 -6.03777 1.000 12.39366 338 LEU A C 1
ATOM 557 O O . LEU A 1 75 ? 17.18817 54.29000 -6.66697 1.000 13.77156 338 LEU A O 1
ATOM 562 N N . VAL A 1 76 ? 16.74940 55.57133 -4.85386 1.000 12.90274 339 VAL A N 1
ATOM 563 C CA . VAL A 1 76 ? 15.83842 54.62408 -4.21691 1.000 16.47332 339 VAL A CA 1
ATOM 564 C C . VAL A 1 76 ? 14.66831 55.38905 -3.60762 1.000 21.14722 339 VAL A C 1
ATOM 565 O O . VAL A 1 76 ? 14.77355 56.57079 -3.27448 1.000 20.71666 339 VAL A O 1
ATOM 569 N N . ARG A 1 77 ? 13.54450 54.69572 -3.44421 1.000 28.84137 340 ARG A N 1
ATOM 570 C CA . ARG A 1 77 ? 12.37362 55.27443 -2.78211 1.000 37.22816 340 ARG A CA 1
ATOM 571 C C . ARG A 1 77 ? 12.02960 54.44508 -1.55495 1.000 40.02815 340 ARG A C 1
ATOM 572 O O . ARG A 1 77 ? 11.44766 53.35306 -1.68541 1.000 40.51634 340 ARG A O 1
ATOM 580 N N . PRO A 1 78 ? 12.36558 54.91122 -0.34013 1.000 42.23428 341 PRO A N 1
ATOM 581 C CA . PRO A 1 78 ? 12.08371 54.17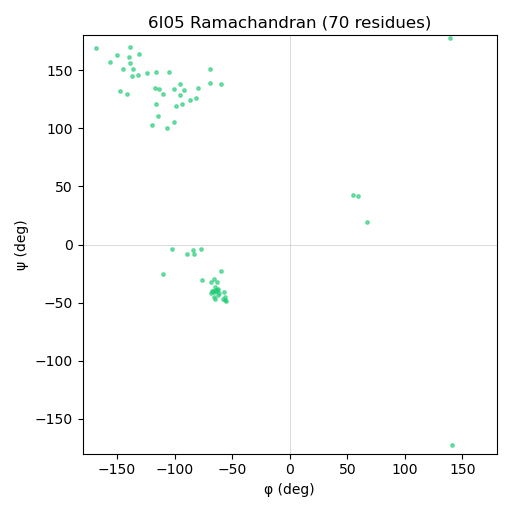509 0.89883 1.000 43.32893 341 PRO A CA 1
ATOM 582 C C . PRO A 1 78 ? 10.59221 53.95308 1.12129 1.000 44.21268 341 PRO A C 1
ATOM 583 O O . PRO A 1 78 ? 9.81633 54.88511 0.91217 1.000 44.91562 341 PRO A O 1
#

InterPro domains:
  IPR007730 Sporulation-like domain [PF05036] (266-332)
  IPR007730 Sporulation-like domain [PS51724] (261-342)
  IPR009009 RlpA-like protein, double-psi beta-barrel domain [PF03330] (101-189)
  IPR012997 Rare lipoprotein A [TIGR00413] (102-193)
  IPR034718 Endolytic peptidoglycan transglycosylase RlpA [MF_02071] (7-192)
  IPR036680 Sporulation-like domain superfamily [G3DSA:3.30.70.1070] (263-336)
  IPR036680 Sporulation-like domain superfamily [SSF110997] (265-337)
  IPR036908 RlpA-like domain superfamily [G3DSA:2.40.40.10] (100-193)
  IPR036908 RlpA-like domain superfamily [SSF50685] (103-197)

Organism: Pseudomonas aeruginosa (strain ATCC 15692 / DSM 22644 / CIP 104116 / JCM 14847 / LMG 12228 / 1C / PRS 101 / PAO1) (NCBI:txid208964)